Protein AF-I5CA67-F1 (afdb_monomer)

Nearest PDB structures (foldseek):
  5xbw-assembly1_D  TM=5.342E-01  e=8.753E-04  Pseudomonas aeruginosa PAO1
  7zhe-assembly1_A  TM=6.486E-01  e=2.375E-02  Ruminiclostridium cellulolyticum
  7r5j-assembly1_H0  TM=2.214E-01  e=1.261E+00  Homo sapiens
  5ijn-assembly1_F  TM=2.304E-01  e=1.192E+00  Homo sapiens
  6sgz-assembly1_D  TM=2.113E-01  e=4.317E+00  Mycolicibacterium smegmatis MC2 155

Foldseek 3Di:
DDPVVVVVVVVVVVVVVVVVVVVVLQPPKDKDKDWDWPPDKQKWWFDKDKAFPPDPVVVVRQVVQCCVQVVVVFFKKKKWPDDAPDRHGITIITIGTRDYDPPTDMDIDDIDTAIAMDMDDDPVNDDPPVVSVVVVVVVCVVVPHDPPPHDIDTPRDPPPPD

pLDDT: mean 74.6, std 16.35, range [24.75, 95.56]

Organism: NCBI:txid1189621

Solvent-accessible surface area (backbone atoms only — not comparable to full-atom values): 9642 Å² total; per-residue (Å²): 133,62,72,68,59,60,54,52,55,54,51,52,52,50,51,52,53,51,51,54,54,52,60,62,68,73,63,68,54,50,76,48,79,46,81,43,69,42,86,55,71,45,52,34,25,26,50,82,46,76,46,39,84,75,43,70,65,55,56,54,50,50,61,52,44,47,52,56,24,49,71,69,75,45,60,63,42,44,45,47,82,39,80,49,93,48,75,81,33,67,26,36,34,39,36,24,11,71,62,85,57,93,90,47,44,79,46,80,40,70,68,46,83,43,77,43,59,42,72,53,53,54,86,92,50,56,70,55,70,71,54,49,54,50,52,51,51,54,54,38,56,75,72,69,55,66,88,87,74,76,76,62,73,63,57,70,54,90,73,73,91,121

Radius of gyration: 21.44 Å; Cα contacts (8 Å, |Δi|>4): 219; chains: 1; bounding box: 66×38×54 Å

Structure (mmCIF, N/CA/C/O backbone):
data_AF-I5CA67-F1
#
_entry.id   AF-I5CA67-F1
#
loop_
_atom_site.group_PDB
_atom_site.id
_atom_site.type_symbol
_atom_site.label_atom_id
_atom_site.label_alt_id
_atom_site.label_comp_id
_atom_site.label_asym_id
_atom_site.label_entity_id
_atom_site.label_seq_id
_atom_site.pdbx_PDB_ins_code
_atom_site.Cartn_x
_atom_site.Cartn_y
_atom_site.Cartn_z
_atom_site.occupancy
_atom_site.B_iso_or_equiv
_atom_site.auth_seq_id
_atom_site.auth_comp_id
_atom_site.auth_asym_id
_atom_site.auth_atom_id
_atom_site.pdbx_PDB_model_num
ATOM 1 N N . MET A 1 1 ? 47.818 10.432 -36.897 1.00 56.78 1 MET A N 1
ATOM 2 C CA . MET A 1 1 ? 46.756 9.999 -35.958 1.00 56.78 1 MET A CA 1
ATOM 3 C C . MET A 1 1 ? 45.437 10.589 -36.436 1.00 56.78 1 MET A C 1
ATOM 5 O O . MET A 1 1 ? 45.360 11.800 -36.602 1.00 56.78 1 MET A O 1
ATOM 9 N N . ASN A 1 2 ? 44.460 9.752 -36.790 1.00 58.81 2 ASN A N 1
ATOM 10 C CA . ASN A 1 2 ? 43.245 10.212 -37.466 1.00 58.81 2 ASN A CA 1
ATOM 11 C C . ASN A 1 2 ? 42.343 10.928 -36.446 1.00 58.81 2 ASN A C 1
ATOM 13 O O . ASN A 1 2 ? 41.937 10.310 -35.463 1.00 58.81 2 ASN A O 1
ATOM 17 N N . LYS A 1 3 ? 42.064 12.227 -36.631 1.00 62.81 3 LYS A N 1
ATOM 18 C CA . LYS A 1 3 ? 41.339 13.061 -35.643 1.00 62.81 3 LYS A CA 1
ATOM 19 C C . LYS A 1 3 ? 39.961 12.481 -35.280 1.00 62.81 3 LYS A C 1
ATOM 21 O O . LYS A 1 3 ? 39.506 12.619 -34.150 1.00 62.81 3 LYS A O 1
ATOM 26 N N . ASN A 1 4 ? 39.368 11.730 -36.205 1.00 64.69 4 ASN A N 1
ATOM 27 C CA . ASN A 1 4 ? 38.086 11.047 -36.035 1.00 64.69 4 ASN A CA 1
ATOM 28 C C . ASN A 1 4 ? 38.172 9.836 -35.086 1.00 64.69 4 ASN A C 1
ATOM 30 O O . ASN A 1 4 ? 37.202 9.523 -34.404 1.00 64.69 4 ASN A O 1
ATOM 34 N N . ALA A 1 5 ? 39.336 9.180 -34.996 1.00 64.81 5 ALA A N 1
ATOM 35 C CA . ALA A 1 5 ? 39.540 8.048 -34.094 1.00 64.81 5 ALA A CA 1
ATOM 36 C C . ALA A 1 5 ? 39.611 8.501 -32.627 1.00 64.81 5 ALA A C 1
ATOM 38 O O . ALA A 1 5 ? 39.027 7.848 -31.774 1.00 64.81 5 ALA A O 1
ATOM 39 N N . ALA A 1 6 ? 40.249 9.645 -32.345 1.00 65.50 6 ALA A N 1
ATOM 40 C CA . ALA A 1 6 ? 40.350 10.204 -30.992 1.00 65.50 6 ALA A CA 1
ATOM 41 C C . ALA A 1 6 ? 39.003 10.728 -30.455 1.00 65.50 6 ALA A C 1
ATOM 43 O O . ALA A 1 6 ? 38.721 10.616 -29.262 1.00 65.50 6 ALA A O 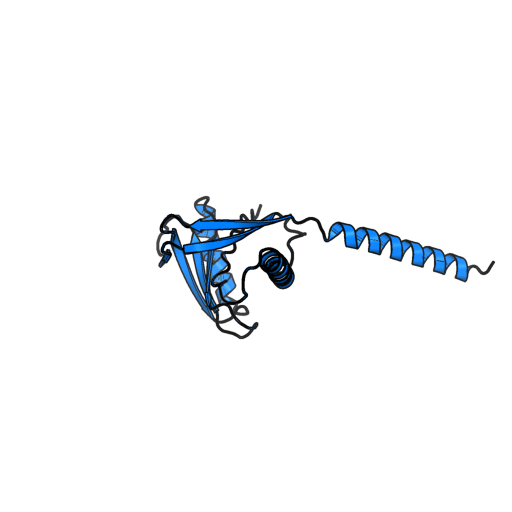1
ATOM 44 N N . LEU A 1 7 ? 38.150 11.261 -31.338 1.00 71.44 7 LEU A N 1
ATOM 45 C CA . LEU A 1 7 ? 36.796 11.695 -30.980 1.00 71.44 7 LEU A CA 1
ATOM 46 C C . LEU A 1 7 ? 35.890 10.505 -30.614 1.00 71.44 7 LEU A C 1
ATOM 48 O O . LEU A 1 7 ? 35.121 10.583 -29.657 1.00 71.44 7 LEU A O 1
ATOM 52 N N . GLY A 1 8 ? 36.020 9.386 -31.338 1.00 74.62 8 GLY A N 1
ATOM 53 C CA . GLY A 1 8 ? 35.257 8.163 -31.081 1.00 74.62 8 GLY A CA 1
ATOM 54 C C . GLY A 1 8 ? 35.592 7.508 -29.737 1.00 74.62 8 GLY A C 1
ATOM 55 O O . GLY A 1 8 ? 34.684 7.124 -29.000 1.00 74.62 8 GLY A O 1
ATOM 56 N N . THR A 1 9 ? 36.876 7.435 -29.367 1.00 80.31 9 THR A N 1
ATOM 57 C CA . THR A 1 9 ? 37.296 6.879 -28.067 1.00 80.31 9 THR A CA 1
ATOM 58 C C . THR A 1 9 ? 36.855 7.744 -26.891 1.00 80.31 9 THR A C 1
ATOM 60 O O . THR A 1 9 ? 36.434 7.204 -25.868 1.00 80.31 9 THR A O 1
ATOM 63 N N . GLY A 1 10 ? 36.897 9.074 -27.033 1.00 82.50 10 GLY A N 1
ATOM 64 C CA . GLY A 1 10 ? 36.410 9.996 -26.002 1.00 82.50 10 GLY A CA 1
ATOM 65 C C . GLY A 1 10 ? 34.912 9.835 -25.728 1.00 82.50 10 GLY A C 1
ATOM 66 O O . GLY A 1 10 ? 34.496 9.759 -24.573 1.00 82.50 10 GLY A O 1
ATOM 67 N N . PHE A 1 11 ? 34.102 9.697 -26.781 1.00 85.62 11 PHE A N 1
ATOM 68 C CA . PHE A 1 11 ? 32.660 9.478 -26.643 1.00 85.62 11 PHE A CA 1
ATOM 69 C C . PHE A 1 11 ? 32.329 8.126 -25.994 1.00 85.62 11 PHE A C 1
ATOM 71 O O . PHE A 1 11 ? 31.466 8.048 -25.118 1.00 85.62 11 PHE A O 1
ATOM 78 N N . LEU A 1 12 ? 33.058 7.066 -26.360 1.00 85.69 12 LEU A N 1
ATOM 79 C CA . LEU A 1 12 ? 32.862 5.735 -25.783 1.00 85.69 12 LEU A CA 1
ATOM 80 C C . LEU A 1 12 ? 33.167 5.707 -24.273 1.00 85.69 12 LEU A C 1
ATOM 82 O O . LEU A 1 12 ? 32.432 5.089 -23.504 1.00 85.69 12 LEU A O 1
ATOM 86 N N . LEU A 1 13 ? 34.210 6.420 -23.835 1.00 86.06 13 LEU A N 1
ATOM 87 C CA . LEU A 1 13 ? 34.552 6.557 -22.415 1.00 86.06 13 LEU A CA 1
ATOM 88 C C . LEU A 1 13 ? 33.466 7.295 -21.625 1.00 86.06 13 LEU A C 1
ATOM 90 O O . LEU A 1 13 ? 33.107 6.860 -20.531 1.00 86.06 13 LEU A O 1
ATOM 94 N N . ILE A 1 14 ? 32.891 8.362 -22.186 1.00 86.75 14 ILE A N 1
ATOM 95 C CA . ILE A 1 14 ? 31.790 9.101 -21.549 1.00 86.75 14 ILE A CA 1
ATOM 96 C C . ILE A 1 14 ? 30.549 8.212 -21.406 1.00 86.75 14 ILE A C 1
ATOM 98 O O . ILE A 1 14 ? 29.919 8.212 -20.347 1.00 86.75 14 ILE A O 1
ATOM 102 N N . LEU A 1 15 ? 30.219 7.408 -22.422 1.00 86.50 15 LEU A N 1
ATOM 103 C CA . LEU A 1 15 ? 29.102 6.463 -22.346 1.00 86.50 15 LEU A CA 1
ATOM 104 C C . LEU A 1 15 ? 29.324 5.380 -21.284 1.00 86.50 15 LEU A C 1
ATOM 106 O O . LEU A 1 15 ? 28.398 5.065 -20.538 1.00 86.50 15 LEU A O 1
ATOM 110 N N . LEU A 1 16 ? 30.541 4.839 -21.170 1.00 84.06 16 LEU A N 1
ATOM 111 C CA . LEU A 1 16 ? 30.865 3.829 -20.158 1.00 84.06 16 LEU A CA 1
ATOM 112 C C . LEU A 1 16 ? 30.794 4.395 -18.733 1.00 84.06 16 LEU A C 1
ATOM 114 O O . LEU A 1 16 ? 30.207 3.764 -17.851 1.00 84.06 16 LEU A O 1
ATOM 118 N N . VAL A 1 17 ? 31.321 5.603 -18.509 1.00 84.44 17 VAL A N 1
ATOM 119 C CA . VAL A 1 17 ? 31.232 6.290 -17.209 1.00 84.44 17 VAL A CA 1
ATOM 120 C C . VAL A 1 17 ? 29.779 6.643 -16.878 1.00 84.44 17 VAL A C 1
ATOM 122 O O . VAL A 1 17 ? 29.315 6.366 -15.771 1.00 84.44 17 VAL A O 1
ATOM 125 N N . GLY A 1 18 ? 29.030 7.181 -17.845 1.00 76.44 18 GLY A N 1
ATOM 126 C CA . GLY A 1 18 ? 27.608 7.488 -17.689 1.00 76.44 18 GLY A CA 1
ATOM 127 C C . GLY A 1 18 ? 26.774 6.249 -17.350 1.00 76.44 18 GLY A C 1
ATOM 128 O O . GLY A 1 18 ? 25.946 6.288 -16.440 1.00 76.44 18 GLY A O 1
ATOM 129 N N . PHE A 1 19 ? 27.042 5.118 -18.007 1.00 77.75 19 PHE A N 1
ATOM 130 C CA . PHE A 1 19 ? 26.366 3.849 -17.734 1.00 77.75 19 PHE A CA 1
ATOM 131 C C . PHE A 1 19 ? 26.689 3.297 -16.336 1.00 77.75 19 PHE A C 1
ATOM 133 O O . PHE A 1 19 ? 25.793 2.814 -15.637 1.00 77.75 19 PHE A O 1
ATOM 140 N N . GLY A 1 20 ? 27.946 3.407 -15.893 1.00 74.56 20 GLY A N 1
ATOM 141 C CA . GLY A 1 20 ? 28.361 3.009 -14.545 1.00 74.56 20 GLY A CA 1
ATOM 142 C C . GLY A 1 20 ? 27.684 3.835 -13.446 1.00 74.56 20 GLY A C 1
ATOM 143 O O . GLY A 1 20 ? 27.164 3.277 -12.476 1.00 74.56 20 GLY A O 1
ATOM 144 N N . LEU A 1 21 ? 27.618 5.158 -13.624 1.00 69.81 21 LEU A N 1
ATOM 145 C CA . LEU A 1 21 ? 26.920 6.059 -12.702 1.00 69.81 21 LEU A CA 1
ATOM 146 C C . LEU A 1 21 ? 25.410 5.787 -12.672 1.00 69.81 21 LEU A C 1
ATOM 148 O O . LEU A 1 21 ? 24.811 5.761 -11.596 1.00 69.81 21 LEU A O 1
ATOM 152 N N . TRP A 1 22 ? 24.799 5.502 -13.824 1.00 64.75 22 TRP A N 1
ATOM 153 C CA . TRP A 1 22 ? 23.373 5.182 -13.913 1.00 64.75 22 TRP A CA 1
ATOM 154 C C . TRP A 1 22 ? 23.003 3.893 -13.166 1.00 64.75 22 TRP A C 1
ATOM 156 O O . TRP A 1 22 ? 22.026 3.867 -12.414 1.00 64.75 22 TRP A O 1
ATOM 166 N N . LYS A 1 23 ? 23.820 2.838 -13.294 1.00 65.69 23 LYS A N 1
ATOM 167 C CA . LYS A 1 23 ? 23.646 1.584 -12.540 1.00 65.69 23 LYS A CA 1
ATOM 168 C C . LYS A 1 23 ? 23.659 1.826 -11.028 1.00 65.69 23 LYS A C 1
ATOM 170 O O . LYS A 1 23 ? 22.799 1.289 -10.329 1.00 65.69 23 LYS A O 1
ATOM 175 N N . ARG A 1 24 ? 24.592 2.657 -10.545 1.00 58.91 24 ARG A N 1
ATOM 176 C CA . ARG A 1 24 ? 24.766 2.965 -9.116 1.00 58.91 24 ARG A CA 1
ATOM 177 C C . ARG A 1 24 ? 23.586 3.747 -8.531 1.00 58.91 24 ARG A C 1
ATOM 179 O O . ARG A 1 24 ? 23.170 3.447 -7.421 1.00 58.91 24 ARG A O 1
ATOM 186 N N . TYR A 1 25 ? 22.996 4.674 -9.287 1.00 57.72 25 TYR A N 1
ATOM 187 C CA . TYR A 1 25 ? 21.816 5.428 -8.838 1.00 57.72 25 TYR A CA 1
ATOM 188 C C . TYR A 1 25 ? 20.526 4.596 -8.753 1.00 57.72 25 TYR A C 1
ATOM 190 O O . TYR A 1 25 ? 19.590 4.995 -8.067 1.00 57.72 25 TYR A O 1
ATOM 198 N N . SER A 1 26 ? 20.449 3.440 -9.421 1.00 54.62 26 SER A N 1
ATOM 199 C CA . SER A 1 26 ? 19.222 2.625 -9.443 1.00 54.62 26 SER A CA 1
ATOM 200 C C . SER A 1 26 ? 19.040 1.678 -8.244 1.00 54.62 26 SER A C 1
ATOM 202 O O . SER A 1 26 ? 18.012 1.007 -8.169 1.00 54.62 26 SER A O 1
ATOM 204 N N . ALA A 1 27 ? 20.020 1.599 -7.335 1.00 58.16 27 ALA A N 1
ATOM 205 C CA . ALA A 1 27 ? 20.119 0.540 -6.322 1.00 58.16 27 ALA A CA 1
ATOM 206 C C . ALA A 1 27 ? 19.860 0.990 -4.868 1.00 58.16 27 ALA A C 1
ATOM 208 O O . ALA A 1 27 ? 20.068 0.208 -3.947 1.00 58.16 27 ALA A O 1
ATOM 209 N N . ASN A 1 28 ? 19.413 2.226 -4.641 1.00 63.66 28 ASN A N 1
ATOM 210 C CA . ASN A 1 28 ? 19.306 2.820 -3.303 1.00 63.66 28 ASN A CA 1
ATOM 211 C C . ASN A 1 28 ? 17.912 2.631 -2.665 1.00 63.66 28 ASN A C 1
ATOM 213 O O . ASN A 1 28 ? 17.272 3.591 -2.243 1.00 63.66 28 ASN A O 1
ATOM 217 N N . TYR A 1 29 ? 17.412 1.400 -2.605 1.00 68.06 29 TYR A N 1
ATOM 218 C CA . TYR A 1 29 ? 16.238 1.083 -1.788 1.00 68.06 29 TYR A CA 1
ATOM 219 C C . TYR A 1 29 ? 16.517 -0.154 -0.943 1.00 68.06 29 TYR A C 1
ATOM 221 O O . TYR A 1 29 ? 17.102 -1.124 -1.427 1.00 68.06 29 TYR A O 1
ATOM 229 N N . ASP A 1 30 ? 16.091 -0.109 0.314 1.00 67.62 30 ASP A N 1
ATOM 230 C CA . ASP A 1 30 ? 16.179 -1.248 1.219 1.00 67.62 30 ASP A CA 1
ATOM 231 C C . ASP A 1 30 ? 14.836 -1.981 1.231 1.00 67.62 30 ASP A C 1
ATOM 233 O O . ASP A 1 30 ? 13.778 -1.362 1.387 1.00 67.62 30 ASP A O 1
ATOM 237 N N . LEU A 1 31 ? 14.879 -3.294 1.004 1.00 68.50 31 LEU A N 1
ATOM 238 C CA . LEU A 1 31 ? 13.703 -4.153 0.969 1.00 68.50 31 LEU A CA 1
ATOM 239 C C . LEU A 1 31 ? 13.891 -5.267 1.992 1.00 68.50 31 LEU A C 1
ATOM 241 O O . LEU A 1 31 ? 14.663 -6.203 1.780 1.00 68.50 31 LEU A O 1
ATOM 245 N N . SER A 1 32 ? 13.167 -5.162 3.101 1.00 68.12 32 SER A N 1
ATOM 246 C CA . SER A 1 32 ? 13.229 -6.118 4.203 1.00 68.12 32 SER A CA 1
ATOM 247 C C . SER A 1 32 ? 11.952 -6.956 4.259 1.00 68.12 32 SER A C 1
ATOM 249 O O . SER A 1 32 ? 10.849 -6.457 4.027 1.00 68.12 32 SER A O 1
ATOM 251 N N . LEU A 1 33 ? 12.108 -8.256 4.539 1.00 67.06 33 LEU A N 1
ATOM 252 C CA . LEU A 1 33 ? 10.988 -9.151 4.830 1.00 67.06 33 LEU A CA 1
ATOM 253 C C . LEU A 1 33 ? 10.983 -9.549 6.292 1.00 67.06 33 LEU A C 1
ATOM 255 O O . LEU A 1 33 ? 11.926 -10.191 6.776 1.00 67.06 33 LEU A O 1
ATOM 259 N N . THR A 1 34 ? 9.852 -9.302 6.930 1.00 66.62 34 THR A N 1
ATOM 260 C CA . THR A 1 34 ? 9.581 -9.730 8.293 1.00 66.62 34 THR A CA 1
ATOM 261 C C . THR A 1 34 ? 8.302 -10.552 8.275 1.00 66.62 34 THR A C 1
ATOM 263 O O . THR A 1 34 ? 7.287 -10.129 7.728 1.00 66.62 34 THR A O 1
ATOM 266 N N . GLN A 1 3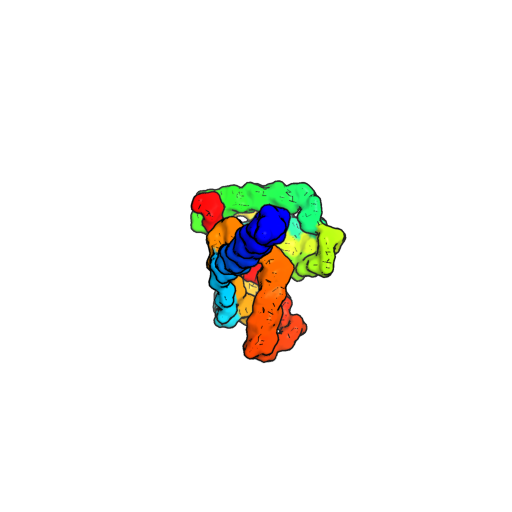5 ? 8.364 -11.760 8.829 1.00 68.69 35 GLN A N 1
ATOM 267 C CA . GLN A 1 35 ? 7.154 -12.518 9.123 1.00 68.69 35 GLN A CA 1
ATOM 268 C C . GLN A 1 35 ? 6.577 -11.941 10.409 1.00 68.69 35 GLN A C 1
ATOM 270 O O . GLN A 1 35 ? 7.308 -11.802 11.391 1.00 68.69 35 GLN A O 1
ATOM 275 N N . GLN A 1 36 ? 5.308 -11.554 10.378 1.00 67.31 36 GLN A N 1
ATOM 276 C CA . GLN A 1 36 ? 4.603 -11.091 11.563 1.00 67.31 36 GLN A CA 1
ATOM 277 C C . GLN A 1 36 ? 3.259 -11.794 11.641 1.00 67.31 36 GLN A C 1
ATOM 279 O O . GLN A 1 36 ? 2.524 -11.901 10.660 1.00 67.31 36 GLN A O 1
ATOM 284 N N . GLU A 1 37 ? 2.943 -12.261 12.835 1.00 66.25 37 GLU A N 1
ATOM 285 C CA . GLU A 1 37 ? 1.580 -12.618 13.180 1.00 66.25 37 GLU A CA 1
ATOM 286 C C . GLU A 1 37 ? 0.846 -11.313 13.483 1.00 66.25 37 GLU A C 1
ATOM 288 O O . GLU A 1 37 ? 1.265 -10.555 14.366 1.00 66.25 37 GLU A O 1
ATOM 293 N N . LEU A 1 38 ? -0.231 -11.021 12.749 1.00 67.38 38 LEU A N 1
ATOM 294 C CA . LEU A 1 38 ? -1.170 -9.995 13.189 1.00 67.38 38 LEU A CA 1
ATOM 295 C C . LEU A 1 38 ? -1.945 -10.595 14.363 1.00 67.38 38 LEU A C 1
ATOM 297 O O . LEU A 1 38 ? -2.976 -11.242 14.196 1.00 67.38 38 LEU A O 1
ATOM 301 N N . ALA A 1 39 ? -1.382 -10.421 15.558 1.00 54.81 39 ALA A N 1
ATOM 302 C CA . ALA A 1 39 ? -1.905 -10.978 16.801 1.00 54.81 39 ALA A CA 1
ATOM 303 C C . ALA A 1 39 ? -3.228 -10.326 17.250 1.00 54.81 39 ALA A C 1
ATOM 305 O O . ALA A 1 39 ? -3.912 -10.862 18.122 1.00 54.81 39 ALA A O 1
ATOM 306 N N . ALA A 1 40 ? -3.596 -9.181 16.670 1.00 65.38 40 ALA A N 1
ATOM 307 C CA . ALA A 1 40 ? -4.800 -8.432 17.004 1.00 65.38 40 ALA A CA 1
ATOM 308 C C . ALA A 1 40 ? -5.701 -8.258 15.780 1.00 65.38 40 ALA A C 1
ATOM 310 O O . ALA A 1 40 ? -5.210 -8.143 14.654 1.00 65.38 40 ALA A O 1
ATOM 311 N N . ASP A 1 41 ? -7.008 -8.195 16.032 1.00 77.38 41 ASP A N 1
ATOM 312 C CA . ASP A 1 41 ? -7.988 -7.811 15.024 1.00 77.38 41 ASP A CA 1
ATOM 313 C C . ASP A 1 41 ? -7.657 -6.412 14.506 1.00 77.38 41 ASP A C 1
ATOM 315 O O . ASP A 1 41 ? -7.503 -5.454 15.271 1.00 77.38 41 ASP A O 1
ATOM 319 N N . TRP A 1 42 ? -7.533 -6.297 13.190 1.00 82.50 42 TRP A N 1
ATOM 320 C CA . TRP A 1 42 ? -7.168 -5.058 12.530 1.00 82.50 42 TRP A CA 1
ATOM 321 C C . TRP A 1 42 ? -8.413 -4.445 11.904 1.00 82.50 42 TRP A C 1
ATOM 323 O O . TRP A 1 42 ? -9.037 -5.031 11.022 1.00 82.50 42 TRP A O 1
ATOM 333 N N . THR A 1 43 ? -8.819 -3.277 12.396 1.00 89.88 43 THR A N 1
ATOM 334 C CA . THR A 1 43 ? -10.005 -2.576 11.894 1.00 89.88 43 THR A C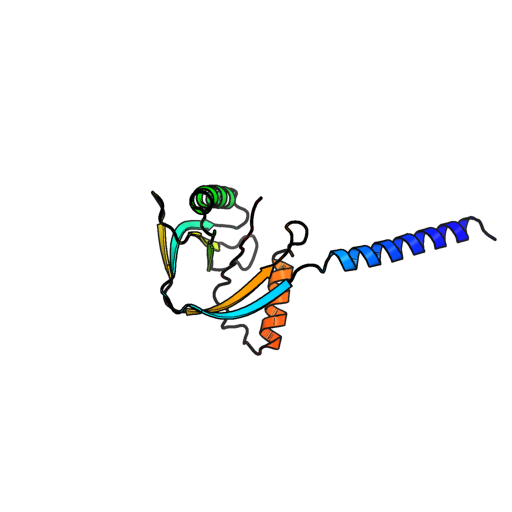A 1
ATOM 335 C C . THR A 1 43 ? -9.575 -1.368 11.086 1.00 89.88 43 THR A C 1
ATOM 337 O O . THR A 1 43 ? -8.860 -0.506 11.592 1.00 89.88 43 THR A O 1
ATOM 340 N N . LEU A 1 44 ? -10.038 -1.301 9.842 1.00 91.50 44 LEU A N 1
ATOM 341 C CA . LEU A 1 44 ? -9.796 -0.189 8.940 1.00 91.50 44 LEU A CA 1
ATOM 342 C C . LEU A 1 44 ? -11.097 0.565 8.655 1.00 91.50 44 LEU A C 1
ATOM 344 O O . LEU A 1 44 ? -12.151 -0.036 8.455 1.00 91.50 44 LEU A O 1
ATOM 348 N N . TYR A 1 45 ? -10.999 1.887 8.591 1.00 94.50 45 TYR A N 1
ATOM 349 C CA . TYR A 1 45 ? -12.073 2.816 8.263 1.00 94.50 45 TYR A CA 1
ATOM 350 C C . TYR A 1 45 ? -11.743 3.484 6.930 1.00 94.50 45 TYR A C 1
ATOM 352 O O . TYR A 1 45 ? -10.673 4.078 6.781 1.00 94.50 45 TYR A O 1
ATOM 360 N N . GLY A 1 46 ? -12.619 3.339 5.939 1.00 95.38 46 GLY A N 1
ATOM 361 C CA . GLY A 1 46 ? -12.242 3.551 4.545 1.00 95.38 46 GLY A CA 1
ATOM 362 C C . GLY A 1 46 ? -13.396 3.617 3.552 1.00 95.38 46 GLY A C 1
ATOM 363 O O . GLY A 1 46 ? -14.532 3.922 3.906 1.00 95.38 46 GLY A O 1
ATOM 364 N N . GLU A 1 47 ? -13.080 3.352 2.287 1.00 95.44 47 GLU A N 1
ATOM 365 C CA . GLU A 1 47 ? -14.030 3.255 1.174 1.00 95.44 47 GLU A CA 1
ATOM 366 C C . GLU A 1 47 ? -13.614 2.087 0.258 1.00 95.44 47 GLU A C 1
ATOM 368 O O . GLU A 1 47 ? -12.426 1.924 -0.060 1.00 95.44 47 GLU A O 1
ATOM 373 N N . TRP A 1 48 ? -14.578 1.271 -0.183 1.00 93.94 48 TRP A N 1
ATOM 374 C CA . TRP A 1 48 ? -14.354 0.265 -1.222 1.00 93.94 48 TRP A CA 1
ATOM 375 C C . TRP A 1 48 ? -14.291 0.890 -2.619 1.00 93.94 48 TRP A C 1
ATOM 377 O O . TRP A 1 48 ? -15.162 1.646 -3.054 1.00 93.94 48 TRP A O 1
ATOM 387 N N . PHE A 1 49 ? -13.292 0.473 -3.392 1.00 92.00 49 PHE A N 1
ATOM 388 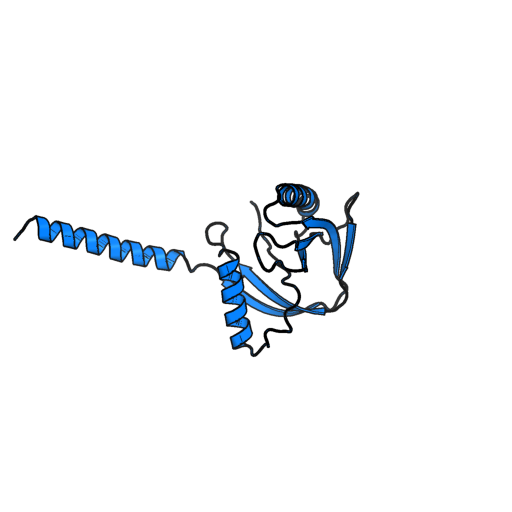C CA . PHE A 1 49 ? -13.248 0.660 -4.833 1.00 92.00 49 PHE A CA 1
ATOM 389 C C . PHE A 1 49 ? -13.327 -0.699 -5.536 1.00 92.00 49 PHE A C 1
ATOM 391 O O . PHE A 1 49 ? -12.492 -1.579 -5.324 1.00 92.00 49 PHE A O 1
ATOM 398 N N . ILE A 1 50 ? -14.337 -0.845 -6.396 1.00 91.06 50 ILE A N 1
ATOM 399 C CA . ILE A 1 50 ? -14.524 -1.998 -7.277 1.00 91.06 50 ILE A CA 1
ATOM 400 C C . ILE A 1 50 ? -14.548 -1.472 -8.707 1.00 91.06 50 ILE A C 1
ATOM 402 O O . ILE A 1 50 ? -15.405 -0.656 -9.053 1.00 91.06 50 ILE A O 1
ATOM 406 N N . GLY A 1 51 ? -13.598 -1.918 -9.520 1.00 88.31 51 GLY A N 1
ATOM 407 C CA . GLY A 1 51 ? -13.443 -1.457 -10.896 1.00 88.31 51 GLY A CA 1
ATOM 408 C C . GLY A 1 51 ? -12.071 -1.808 -11.445 1.00 88.31 51 GLY A C 1
ATOM 409 O O . GLY A 1 51 ? -11.399 -2.702 -10.940 1.00 88.31 51 GLY A O 1
ATOM 410 N N . THR A 1 52 ? -11.635 -1.103 -12.478 1.00 85.81 52 THR A N 1
ATOM 411 C CA . THR A 1 52 ? -10.328 -1.330 -13.105 1.00 85.81 52 THR A CA 1
ATOM 412 C C . THR A 1 52 ? -9.275 -0.325 -12.618 1.00 85.81 52 THR A C 1
ATOM 414 O O . THR A 1 52 ? -9.603 0.830 -12.328 1.00 85.81 52 THR A O 1
ATOM 417 N N . PRO A 1 53 ? -7.976 -0.693 -12.591 1.00 79.56 53 PRO A N 1
ATOM 418 C CA . PRO A 1 53 ? -6.911 0.231 -12.192 1.00 79.56 53 PRO A CA 1
ATOM 419 C C . PRO A 1 53 ? -6.782 1.473 -13.094 1.00 79.56 53 PRO A C 1
ATOM 421 O O . PRO A 1 53 ? -6.142 2.452 -12.715 1.00 79.56 53 PRO A O 1
ATOM 424 N N . ALA A 1 54 ? -7.332 1.431 -14.312 1.00 80.75 54 ALA A N 1
ATOM 425 C CA . ALA A 1 54 ? -7.272 2.532 -15.273 1.00 80.75 54 ALA A CA 1
ATOM 426 C C . ALA A 1 54 ? -8.371 3.591 -15.061 1.00 80.75 54 ALA A C 1
ATOM 428 O O . ALA A 1 54 ? -8.333 4.657 -15.683 1.00 80.75 54 ALA A O 1
ATOM 429 N N . GLU A 1 55 ? -9.354 3.325 -14.201 1.00 85.88 55 GLU A N 1
ATOM 430 C CA . GLU A 1 55 ? -10.467 4.240 -13.984 1.00 85.88 55 GLU A CA 1
ATOM 431 C C . GLU A 1 55 ? -10.063 5.480 -13.188 1.00 85.88 55 GLU A C 1
ATOM 433 O O . GLU A 1 55 ? -9.479 5.418 -12.106 1.00 85.88 55 GLU A O 1
ATOM 438 N N . LYS A 1 56 ? -10.495 6.647 -13.679 1.00 88.62 56 LYS A N 1
ATOM 439 C CA . LYS A 1 56 ? -10.308 7.928 -12.978 1.00 88.62 56 LYS A CA 1
ATOM 440 C C . LYS A 1 56 ? -10.949 7.935 -11.587 1.00 88.62 56 LYS A C 1
ATOM 442 O O . LYS A 1 56 ? -10.453 8.629 -10.701 1.00 88.62 56 LYS A O 1
ATOM 447 N N . ARG A 1 57 ? -12.024 7.160 -11.389 1.00 91.31 57 ARG A N 1
ATOM 448 C CA . ARG A 1 57 ? -12.721 7.033 -10.103 1.00 91.31 57 ARG A CA 1
ATOM 449 C C . ARG A 1 57 ? -11.797 6.496 -9.009 1.00 91.31 57 ARG A C 1
ATOM 451 O O . ARG A 1 57 ? -11.874 6.990 -7.892 1.00 91.31 57 ARG A O 1
ATOM 458 N N . MET A 1 58 ? -10.884 5.576 -9.330 1.00 87.50 58 MET A N 1
ATOM 459 C CA . MET A 1 58 ? -9.929 5.044 -8.352 1.00 87.50 58 MET A CA 1
ATOM 460 C C . MET A 1 58 ? -9.074 6.164 -7.762 1.00 87.50 58 MET A C 1
ATOM 462 O O . MET A 1 58 ? -8.967 6.300 -6.548 1.00 87.50 58 MET A O 1
ATOM 466 N N . LYS A 1 59 ? -8.534 7.031 -8.627 1.00 88.25 59 LYS A N 1
ATOM 467 C CA . LYS A 1 59 ? -7.743 8.189 -8.199 1.00 88.25 59 LYS A CA 1
ATOM 468 C C . LYS A 1 59 ? -8.552 9.119 -7.287 1.00 88.25 59 LYS A C 1
ATOM 470 O O . LYS A 1 59 ? -8.042 9.559 -6.266 1.00 88.25 59 LYS A O 1
ATOM 475 N N . GLN A 1 60 ? -9.811 9.381 -7.634 1.00 91.75 60 GLN A N 1
ATOM 476 C CA . GLN A 1 60 ? -10.692 10.242 -6.838 1.00 91.75 60 GLN A CA 1
ATOM 477 C C . GLN A 1 60 ? -11.005 9.651 -5.458 1.00 91.75 60 GLN A C 1
ATOM 479 O O . GLN A 1 60 ? -11.053 10.399 -4.486 1.00 91.75 60 GLN A O 1
ATOM 484 N N . VAL A 1 61 ? -11.216 8.333 -5.369 1.00 91.69 61 VAL A N 1
ATOM 485 C CA . VAL A 1 61 ? -11.410 7.624 -4.094 1.00 91.69 61 VAL A CA 1
ATOM 486 C C . VAL A 1 61 ? -10.147 7.729 -3.241 1.00 91.69 61 VAL A C 1
ATOM 488 O O . VAL A 1 61 ? -10.222 8.196 -2.108 1.00 91.69 61 VAL A O 1
ATOM 491 N N . PHE A 1 62 ? -8.976 7.421 -3.810 1.00 91.88 62 PHE A N 1
ATOM 492 C CA . PHE A 1 62 ? -7.693 7.553 -3.114 1.00 91.88 62 PHE A CA 1
ATOM 493 C C . PHE A 1 62 ? -7.473 8.968 -2.569 1.00 91.88 62 PHE A C 1
ATOM 495 O O . PHE A 1 62 ? -7.252 9.121 -1.376 1.00 91.88 62 PHE A O 1
ATOM 502 N N . GLU A 1 63 ? -7.609 10.008 -3.396 1.00 91.75 63 GLU A N 1
ATOM 503 C CA . GLU A 1 63 ? -7.413 11.405 -2.970 1.00 91.75 63 GLU A CA 1
ATOM 504 C C . GLU A 1 63 ? -8.430 11.863 -1.907 1.00 91.75 63 GLU A C 1
ATOM 506 O O . GLU A 1 63 ? -8.174 12.797 -1.138 1.00 91.75 63 GLU A O 1
ATOM 511 N N . ARG A 1 64 ? -9.627 11.266 -1.876 1.00 92.44 64 ARG A N 1
ATOM 512 C CA . ARG A 1 64 ? -10.650 11.567 -0.868 1.00 92.44 64 ARG A CA 1
ATOM 513 C C . ARG A 1 64 ? -10.295 10.926 0.469 1.00 92.44 64 ARG A C 1
ATOM 515 O O . ARG A 1 64 ? -10.271 11.636 1.471 1.00 92.44 64 ARG A O 1
ATOM 522 N N . VAL A 1 65 ? -9.999 9.626 0.465 1.00 92.69 65 VAL A N 1
ATOM 523 C CA . VAL A 1 65 ? -9.647 8.869 1.672 1.00 92.69 65 VAL A CA 1
ATOM 524 C C . VAL A 1 65 ? -8.315 9.350 2.239 1.00 92.69 65 VAL A C 1
ATOM 526 O O . VAL A 1 65 ? -8.220 9.611 3.433 1.00 92.69 65 VAL A O 1
ATOM 529 N N . GLU A 1 66 ? -7.312 9.573 1.390 1.00 91.88 66 GLU A N 1
ATOM 530 C CA . GLU A 1 66 ? -5.993 10.067 1.792 1.00 91.88 66 GLU A CA 1
ATOM 531 C C . GLU A 1 66 ? -6.092 11.378 2.576 1.00 91.88 66 GLU A C 1
ATOM 533 O O . GLU A 1 66 ? -5.465 11.518 3.622 1.00 91.88 66 GLU A O 1
ATOM 538 N N . ARG A 1 67 ? -6.935 12.321 2.137 1.00 92.31 67 ARG A N 1
ATOM 539 C CA . ARG A 1 67 ? -7.144 13.578 2.871 1.00 92.31 67 ARG A CA 1
ATOM 540 C C . ARG A 1 67 ? -7.744 13.370 4.260 1.00 92.31 67 ARG A C 1
ATOM 542 O O . ARG A 1 67 ? -7.361 14.091 5.176 1.00 92.31 67 ARG A O 1
ATOM 549 N N . GLN A 1 68 ? -8.662 12.416 4.420 1.00 92.44 68 GLN A N 1
ATOM 550 C CA . GLN A 1 68 ? -9.263 12.108 5.723 1.00 92.44 68 GLN A CA 1
ATOM 551 C C . GLN A 1 68 ? -8.247 11.423 6.642 1.00 92.44 68 GLN A C 1
ATOM 553 O O . GLN A 1 68 ? -7.995 11.895 7.747 1.00 92.44 68 GLN A O 1
ATOM 558 N N . VAL A 1 69 ? -7.602 10.364 6.148 1.00 90.62 69 VAL A N 1
ATOM 559 C CA . VAL A 1 69 ? -6.657 9.537 6.910 1.00 90.62 69 VAL A CA 1
ATOM 560 C C . VAL A 1 69 ? -5.411 10.337 7.301 1.00 90.62 69 VAL A C 1
ATOM 562 O O . VAL A 1 69 ? -5.069 10.440 8.481 1.00 90.62 69 VAL A O 1
ATOM 565 N N . LEU A 1 70 ? -4.756 10.992 6.336 1.00 89.25 70 LEU A N 1
ATOM 566 C CA . LEU A 1 70 ? -3.565 11.797 6.622 1.00 89.25 70 LEU A CA 1
ATOM 567 C C . LEU A 1 70 ? -3.899 13.046 7.446 1.00 89.25 70 LEU A C 1
ATOM 569 O O . LEU A 1 70 ? -3.078 13.472 8.258 1.00 89.25 70 LEU A O 1
ATOM 573 N N . GLY A 1 71 ? -5.102 13.610 7.288 1.00 88.56 71 GLY A N 1
ATOM 574 C CA . GLY A 1 71 ? -5.584 14.734 8.097 1.00 88.56 71 GLY A CA 1
ATOM 575 C C . GLY A 1 71 ? -5.680 14.408 9.592 1.00 88.56 71 GLY A C 1
ATOM 576 O O . GLY A 1 71 ? -5.530 15.295 10.428 1.00 88.56 71 GLY A O 1
ATOM 577 N N . GLN A 1 72 ? -5.855 13.132 9.937 1.00 88.44 72 GLN A N 1
ATOM 578 C CA . GLN A 1 72 ? -5.864 12.636 11.315 1.00 88.44 72 GLN A CA 1
ATOM 579 C C . GLN A 1 72 ? -4.480 12.175 11.810 1.00 88.44 72 GLN A C 1
ATOM 581 O O . GLN A 1 72 ? -4.361 11.629 12.915 1.00 88.44 72 GLN A O 1
ATOM 586 N N . GLY A 1 73 ? -3.426 12.368 11.009 1.00 86.56 73 GLY A N 1
ATOM 587 C CA . GLY A 1 73 ? -2.079 11.878 11.301 1.00 86.56 73 GLY A CA 1
ATOM 588 C C . GLY A 1 73 ? -2.002 10.352 11.339 1.00 86.56 73 GLY A C 1
ATOM 589 O O . GLY A 1 73 ? -1.272 9.800 12.161 1.00 86.5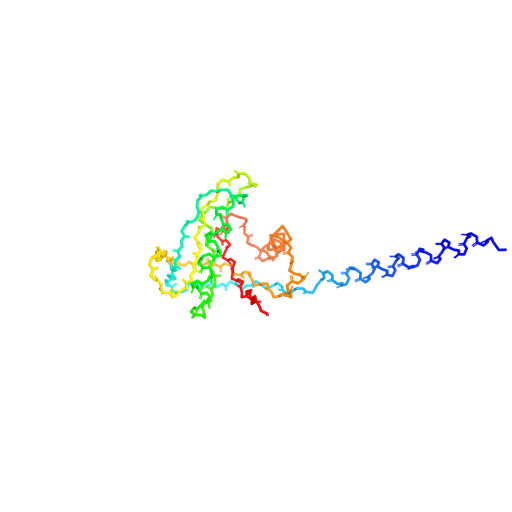6 73 GLY A O 1
ATOM 590 N N . ASP A 1 74 ? -2.819 9.680 10.531 1.00 87.69 74 ASP A N 1
ATOM 591 C CA . ASP A 1 74 ? -2.885 8.224 10.436 1.00 87.69 74 ASP A CA 1
ATOM 592 C C . ASP A 1 74 ? -2.146 7.693 9.193 1.00 87.69 74 ASP A C 1
ATOM 594 O O . ASP A 1 74 ? -1.680 8.466 8.349 1.00 87.69 74 ASP A O 1
ATOM 598 N N . ILE A 1 75 ? -1.992 6.373 9.093 1.00 86.44 75 ILE A N 1
ATOM 599 C CA . ILE A 1 75 ? -1.349 5.698 7.964 1.00 86.44 75 ILE A CA 1
ATOM 600 C C . ILE A 1 75 ? -2.416 5.271 6.954 1.00 86.44 75 ILE A C 1
ATOM 602 O O . ILE A 1 75 ? -3.423 4.663 7.300 1.00 86.44 75 ILE A O 1
ATOM 606 N N . LEU A 1 76 ? -2.180 5.576 5.675 1.00 88.81 76 LEU A N 1
ATOM 607 C CA . LEU A 1 76 ? -3.033 5.096 4.594 1.00 88.81 76 LEU A CA 1
ATOM 608 C C . LEU A 1 76 ? -2.730 3.624 4.301 1.00 88.81 76 LEU A C 1
ATOM 610 O O . LEU A 1 76 ? -1.642 3.275 3.837 1.00 88.81 76 LEU A O 1
ATOM 614 N N . HIS A 1 77 ? -3.720 2.776 4.533 1.00 88.88 77 HIS A N 1
ATOM 615 C CA . HIS A 1 77 ? -3.710 1.358 4.228 1.00 88.88 77 HIS A CA 1
ATOM 616 C C . HIS A 1 77 ? -4.500 1.074 2.954 1.00 88.88 77 HIS A C 1
ATOM 618 O O . HIS A 1 77 ? -5.472 1.746 2.603 1.00 88.88 77 HIS A O 1
ATOM 624 N N . THR A 1 78 ? -4.057 0.054 2.229 1.00 89.00 78 THR A N 1
ATOM 625 C CA . THR A 1 78 ? -4.723 -0.432 1.024 1.00 89.00 78 THR A CA 1
ATOM 626 C C . THR A 1 78 ? -4.785 -1.948 1.097 1.00 89.00 78 THR A C 1
ATOM 628 O O . THR A 1 78 ? -3.749 -2.613 1.140 1.00 89.00 78 THR A O 1
ATOM 631 N N . TRP A 1 79 ? -6.000 -2.481 1.123 1.00 86.75 79 TRP A N 1
ATOM 632 C CA . TRP A 1 79 ? -6.294 -3.901 1.232 1.00 86.75 79 TRP A CA 1
ATOM 633 C C . TRP A 1 79 ? -6.876 -4.417 -0.083 1.00 86.75 79 TRP A C 1
ATOM 635 O O . TRP A 1 79 ? -7.982 -4.047 -0.471 1.00 86.75 79 TRP A O 1
ATOM 645 N N . TYR A 1 80 ? -6.138 -5.279 -0.779 1.00 84.31 80 TYR A N 1
ATOM 646 C CA . TYR A 1 80 ? -6.602 -5.914 -2.013 1.00 84.31 80 TYR A CA 1
ATOM 647 C C . TYR A 1 80 ? -7.320 -7.223 -1.677 1.00 84.31 80 TYR A C 1
ATOM 649 O O . TYR A 1 80 ? -6.670 -8.220 -1.368 1.00 84.31 80 TYR A O 1
ATOM 657 N N . ALA A 1 81 ? -8.653 -7.234 -1.762 1.00 80.44 81 ALA A N 1
ATOM 658 C CA . ALA A 1 81 ? -9.440 -8.459 -1.599 1.00 80.44 81 ALA A CA 1
ATOM 659 C C . ALA A 1 81 ? -9.303 -9.385 -2.815 1.00 80.44 81 ALA A C 1
ATOM 661 O O . ALA A 1 81 ? -9.285 -10.606 -2.679 1.00 80.44 81 ALA A O 1
ATOM 662 N N . GLN A 1 82 ? -9.162 -8.793 -4.003 1.00 73.88 82 GLN A N 1
ATOM 663 C CA . GLN A 1 82 ? -8.873 -9.501 -5.242 1.00 73.88 82 GLN A CA 1
ATOM 664 C C . GLN A 1 82 ? -7.785 -8.751 -6.009 1.00 73.88 82 GLN A C 1
ATOM 666 O O . GLN A 1 82 ? -7.965 -7.588 -6.379 1.00 73.88 82 GLN A O 1
ATOM 671 N N . GLU A 1 83 ? -6.643 -9.408 -6.228 1.00 64.81 83 GLU A N 1
ATOM 672 C CA . GLU A 1 83 ? -5.564 -8.849 -7.040 1.00 64.81 83 GLU A CA 1
ATOM 673 C C . GLU A 1 83 ? -5.897 -9.022 -8.534 1.00 64.81 83 GLU A C 1
ATOM 675 O O . GLU A 1 83 ? -6.264 -10.125 -8.950 1.00 64.81 83 GLU A O 1
ATOM 680 N N . PRO A 1 84 ? -5.776 -7.965 -9.356 1.00 66.88 84 PRO A N 1
ATOM 681 C CA . PRO A 1 84 ? -6.004 -8.074 -10.790 1.00 66.88 84 PRO A CA 1
ATOM 682 C C . PRO A 1 84 ? -4.858 -8.849 -11.461 1.00 66.88 84 PRO A C 1
ATOM 684 O O . PRO A 1 84 ? -3.680 -8.594 -11.195 1.00 66.88 84 PRO A O 1
ATOM 687 N N . GLY A 1 85 ? -5.191 -9.760 -12.378 1.00 65.94 85 GLY A N 1
ATOM 688 C CA . GLY A 1 85 ? -4.217 -10.459 -13.226 1.00 65.94 85 GLY A CA 1
ATOM 689 C C . GLY A 1 85 ? -3.652 -9.581 -14.353 1.00 65.94 85 GLY A C 1
ATOM 690 O O . GLY A 1 85 ? -2.594 -9.885 -14.907 1.00 65.94 85 GLY A O 1
ATOM 691 N N . GLY A 1 86 ? -4.316 -8.463 -14.664 1.00 66.75 86 GLY A N 1
ATOM 692 C CA . GLY A 1 86 ? -3.945 -7.519 -15.712 1.00 66.75 86 GLY A CA 1
ATOM 693 C C . GLY A 1 86 ? -4.612 -6.145 -15.575 1.00 66.75 86 GLY A C 1
ATOM 694 O O . GLY A 1 86 ? -5.456 -5.907 -14.721 1.00 66.75 86 GLY A O 1
ATOM 695 N N . LYS A 1 87 ? -4.234 -5.198 -16.447 1.00 65.12 87 LYS A N 1
ATOM 696 C CA . LYS A 1 87 ? -4.706 -3.793 -16.404 1.00 65.12 87 LYS A CA 1
ATOM 697 C C . LYS A 1 87 ? -6.216 -3.610 -16.599 1.00 65.12 87 LYS A C 1
ATOM 699 O O . LYS A 1 87 ? -6.728 -2.547 -16.264 1.00 65.12 87 LYS A O 1
ATOM 704 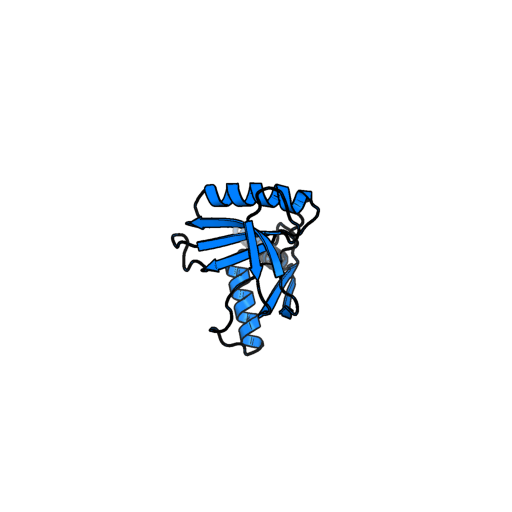N N . LEU A 1 88 ? -6.879 -4.588 -17.208 1.00 70.88 88 LEU A N 1
ATOM 705 C CA . LEU A 1 88 ? -8.310 -4.559 -17.515 1.00 70.88 88 LEU A CA 1
ATOM 706 C C . LEU A 1 88 ? -9.130 -5.397 -16.536 1.00 70.88 88 LEU A C 1
ATOM 708 O O . LEU A 1 88 ? -10.356 -5.388 -16.612 1.00 70.88 88 LEU A O 1
ATOM 712 N N . ASP A 1 89 ? -8.465 -6.108 -15.629 1.00 76.31 89 ASP A N 1
ATOM 713 C CA . ASP A 1 89 ? -9.162 -6.948 -14.675 1.00 76.31 89 ASP A CA 1
ATOM 714 C C . ASP A 1 89 ? -9.786 -6.076 -13.593 1.00 76.31 89 ASP A C 1
ATOM 716 O O . ASP A 1 89 ? -9.234 -5.051 -13.175 1.00 76.31 89 ASP A O 1
ATOM 720 N N . THR A 1 90 ? -10.963 -6.500 -13.145 1.00 80.38 90 THR A N 1
ATOM 721 C CA . THR A 1 90 ? -11.619 -5.879 -12.002 1.00 80.38 90 THR A CA 1
ATOM 722 C C . THR A 1 90 ? -10.835 -6.219 -10.743 1.00 80.38 90 THR A C 1
ATOM 724 O O . THR A 1 90 ? -10.517 -7.380 -10.490 1.00 80.38 90 THR A O 1
ATOM 727 N N . LEU A 1 91 ? -10.527 -5.197 -9.957 1.00 85.69 91 LEU A N 1
ATOM 728 C CA . LEU A 1 91 ? -9.976 -5.326 -8.619 1.00 85.69 91 LEU A CA 1
ATOM 729 C C . LEU A 1 91 ? -11.002 -4.835 -7.605 1.00 85.69 91 LEU A C 1
ATOM 731 O O . LEU A 1 91 ? -11.752 -3.894 -7.867 1.00 85.69 91 LEU A O 1
ATOM 735 N N . ALA A 1 92 ? -10.997 -5.472 -6.441 1.00 86.75 92 ALA A N 1
ATOM 736 C CA . ALA A 1 92 ? -11.719 -5.022 -5.264 1.00 86.75 92 ALA A CA 1
ATOM 737 C C . ALA A 1 92 ? -10.682 -4.616 -4.219 1.00 86.75 92 ALA A C 1
ATOM 739 O O . ALA A 1 92 ? -9.935 -5.460 -3.710 1.00 86.75 92 ALA A O 1
ATOM 740 N N . VAL A 1 93 ? -10.609 -3.317 -3.941 1.00 89.75 93 VAL A N 1
ATOM 741 C CA . VAL A 1 93 ? -9.6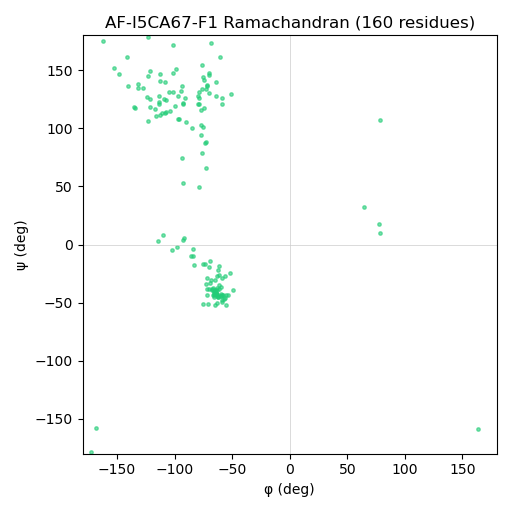46 -2.742 -3.006 1.00 89.75 93 VAL A CA 1
ATOM 742 C C . VAL A 1 93 ? -10.360 -1.888 -1.977 1.00 89.7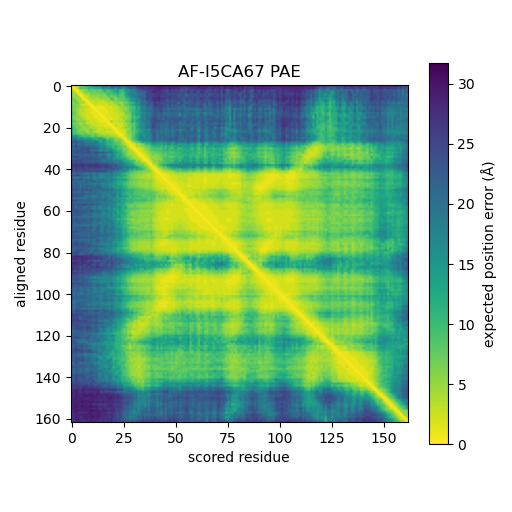5 93 VAL A C 1
ATOM 744 O O . VAL A 1 93 ? -11.225 -1.084 -2.314 1.00 89.75 93 VAL A O 1
ATOM 747 N N . PHE A 1 94 ? -9.984 -2.059 -0.722 1.00 92.00 94 PHE A N 1
ATOM 748 C CA . PHE A 1 94 ? -10.398 -1.195 0.367 1.00 92.00 94 PHE A CA 1
ATOM 749 C C . PHE A 1 94 ? -9.255 -0.240 0.695 1.00 92.00 94 PHE A C 1
ATOM 751 O O . PHE A 1 94 ? -8.104 -0.662 0.826 1.00 92.00 94 PHE A O 1
ATOM 758 N N . ILE A 1 95 ? -9.552 1.050 0.792 1.00 92.81 95 ILE A N 1
ATOM 759 C CA . ILE A 1 95 ? -8.563 2.096 1.070 1.00 92.81 95 ILE A CA 1
ATOM 760 C C . ILE A 1 95 ? -9.015 2.790 2.346 1.00 92.81 95 ILE A C 1
ATOM 762 O O . ILE A 1 95 ? -10.156 3.240 2.401 1.00 92.81 95 ILE A O 1
ATOM 766 N N . GLY A 1 96 ? -8.157 2.878 3.361 1.00 93.50 96 GLY A N 1
ATOM 767 C CA . GLY A 1 96 ? -8.568 3.390 4.670 1.00 93.50 96 GLY A CA 1
ATOM 768 C C . GLY A 1 96 ? -7.428 3.594 5.660 1.00 93.50 96 GLY A C 1
ATOM 769 O O . GLY A 1 96 ? -6.269 3.378 5.323 1.00 93.50 96 GLY A O 1
ATOM 770 N N . GLY A 1 97 ? -7.769 4.027 6.870 1.00 91.44 97 GLY A N 1
ATOM 771 C CA . GLY A 1 97 ? -6.871 4.173 8.022 1.00 91.44 97 GLY A CA 1
ATOM 772 C C . GLY A 1 97 ? -7.372 3.373 9.225 1.00 91.44 97 GLY A C 1
ATOM 773 O O . GLY A 1 97 ? -8.432 2.761 9.159 1.00 91.44 97 GLY A O 1
ATOM 774 N N . GLU A 1 98 ? -6.640 3.383 10.331 1.00 91.00 98 GLU A N 1
ATOM 775 C CA . GLU A 1 98 ? -7.039 2.740 11.592 1.00 91.00 98 GLU A CA 1
ATOM 776 C C . GLU A 1 98 ? -7.977 3.621 12.433 1.00 91.00 98 GLU A C 1
ATOM 778 O O . GLU A 1 98 ? -8.672 3.135 13.328 1.00 91.00 98 GLU A O 1
ATOM 783 N N . LYS A 1 99 ? -8.029 4.927 12.153 1.00 91.44 99 LYS A N 1
ATOM 784 C CA . LYS A 1 99 ? -8.878 5.878 12.877 1.00 91.44 99 LYS A CA 1
ATOM 785 C C . LYS A 1 99 ? -10.233 6.089 12.188 1.00 91.44 99 LYS A C 1
ATOM 787 O O . LYS A 1 99 ? -10.289 6.285 10.973 1.00 91.44 99 LYS A O 1
ATOM 792 N N . PRO A 1 100 ? -11.341 6.121 12.952 1.00 93.38 100 PRO A N 1
ATOM 793 C CA . PRO A 1 100 ? -12.662 6.367 12.394 1.00 93.38 100 PRO A CA 1
ATOM 794 C C . PRO A 1 100 ? -12.828 7.816 11.916 1.00 93.38 100 PRO A C 1
ATOM 796 O O . PRO A 1 100 ? -12.352 8.772 12.536 1.00 93.38 100 PRO A O 1
ATOM 799 N N . TYR A 1 101 ? -13.589 7.990 10.837 1.00 91.81 101 TYR A N 1
ATOM 800 C CA . TYR A 1 101 ? -14.037 9.293 10.349 1.00 91.81 101 TYR A CA 1
ATOM 801 C C . TYR A 1 101 ? -15.475 9.221 9.826 1.00 91.81 101 TYR A C 1
ATOM 803 O O . TYR A 1 101 ? -16.020 8.148 9.563 1.00 91.81 101 TYR A O 1
ATOM 811 N N . ALA A 1 102 ? -16.122 10.381 9.713 1.00 90.81 102 ALA A N 1
ATOM 812 C CA . ALA A 1 102 ? -17.524 10.456 9.319 1.00 90.81 102 ALA A CA 1
ATOM 813 C C . ALA A 1 102 ? -17.737 9.927 7.890 1.00 90.81 102 ALA A C 1
ATOM 815 O O . ALA A 1 102 ? -17.082 10.377 6.951 1.00 90.81 102 ALA A O 1
ATOM 816 N N . GLY A 1 103 ? -18.683 8.996 7.736 1.00 90.94 103 GLY A N 1
ATOM 817 C CA . GLY A 1 103 ? -19.006 8.377 6.448 1.00 90.94 103 GLY A CA 1
ATOM 818 C C . GLY A 1 103 ? -18.028 7.290 5.995 1.00 90.94 103 GLY A C 1
ATOM 819 O O . GLY A 1 103 ? -18.118 6.865 4.849 1.00 90.94 103 GLY A O 1
ATOM 820 N N . ALA A 1 104 ? -17.107 6.853 6.860 1.00 94.19 104 ALA A N 1
ATOM 821 C CA . ALA A 1 104 ? -16.228 5.726 6.576 1.00 94.19 104 ALA A CA 1
ATOM 822 C C . ALA A 1 104 ? -16.983 4.389 6.619 1.00 94.19 104 ALA A C 1
ATOM 824 O O . ALA A 1 104 ? -17.765 4.128 7.536 1.00 94.19 104 ALA A O 1
ATOM 825 N N . GLU A 1 105 ? -16.691 3.523 5.658 1.00 95.56 105 GLU A N 1
ATOM 826 C CA . GLU A 1 105 ? -17.003 2.098 5.716 1.00 95.56 105 GLU A CA 1
ATOM 827 C C . GLU A 1 105 ? -16.012 1.395 6.652 1.00 95.56 105 GLU A C 1
ATOM 829 O O . GLU A 1 105 ? -14.892 1.869 6.843 1.00 95.56 105 GLU A O 1
ATOM 834 N N . VAL A 1 106 ? -16.408 0.262 7.237 1.00 94.38 106 VAL A N 1
ATOM 835 C CA . VAL A 1 106 ? -15.585 -0.480 8.203 1.00 94.38 106 VAL A CA 1
ATOM 836 C C . VAL A 1 106 ? -15.179 -1.826 7.616 1.00 94.38 106 VAL A C 1
ATOM 838 O O . VAL A 1 106 ? -16.032 -2.604 7.189 1.00 94.38 106 VAL A O 1
ATOM 841 N N . LEU A 1 107 ? -13.881 -2.114 7.642 1.00 91.25 107 LEU A N 1
ATOM 842 C CA . LEU A 1 107 ? -13.307 -3.411 7.309 1.00 91.25 107 LEU A CA 1
ATOM 843 C C . LEU A 1 107 ? -12.637 -3.995 8.554 1.00 91.25 107 LEU A C 1
ATOM 845 O O . LEU A 1 107 ? -11.602 -3.502 8.992 1.00 91.25 107 LEU A O 1
ATOM 849 N N . ALA A 1 108 ? -13.220 -5.058 9.104 1.00 89.12 108 ALA A N 1
ATOM 850 C CA . ALA A 1 108 ? -12.606 -5.840 10.169 1.00 89.12 108 ALA A CA 1
ATOM 851 C C . ALA A 1 108 ? -11.829 -7.012 9.561 1.00 89.12 108 ALA A C 1
ATOM 853 O O . ALA A 1 108 ? -12.391 -7.852 8.854 1.00 89.12 108 ALA A O 1
ATOM 854 N N . VAL A 1 109 ? -10.533 -7.056 9.839 1.00 81.94 109 VAL A N 1
ATOM 855 C CA . VAL A 1 109 ? -9.613 -8.105 9.422 1.00 81.94 109 VAL A CA 1
ATOM 856 C C . VAL A 1 109 ? -9.248 -8.908 10.665 1.00 81.94 109 VAL A C 1
ATOM 858 O O . VAL A 1 109 ? -8.622 -8.386 11.585 1.00 81.94 109 VAL A O 1
ATOM 861 N N . GLY A 1 110 ? -9.681 -10.167 10.709 1.00 80.44 110 GLY A N 1
ATOM 862 C CA . GLY A 1 110 ? -9.350 -11.062 11.817 1.00 80.44 110 GLY A CA 1
ATOM 863 C C . GLY A 1 110 ? -7.867 -11.431 11.848 1.00 80.44 110 GLY A C 1
ATOM 864 O O . GLY A 1 110 ? -7.111 -11.136 10.918 1.00 80.44 110 GLY A O 1
ATOM 865 N N . GLN A 1 111 ? -7.468 -12.126 12.910 1.00 77.75 111 GLN A N 1
ATOM 866 C CA . GLN A 1 111 ? -6.107 -12.636 13.075 1.00 77.75 111 GLN A CA 1
ATOM 867 C C . GLN A 1 111 ? -5.630 -13.423 11.846 1.00 77.75 111 GLN A C 1
ATOM 869 O O . GLN A 1 111 ? -6.302 -14.338 11.360 1.00 77.75 111 GLN A O 1
ATOM 874 N N . MET A 1 112 ? -4.442 -13.073 11.358 1.00 75.25 112 MET A N 1
ATOM 875 C CA . MET A 1 112 ? -3.803 -13.751 10.235 1.00 75.25 112 MET A CA 1
ATOM 876 C C . MET A 1 112 ? -2.284 -13.731 10.360 1.00 75.25 112 MET A C 1
ATOM 878 O O . MET A 1 112 ? -1.682 -12.765 10.833 1.00 75.25 112 MET A O 1
ATOM 882 N N . GLU A 1 113 ? -1.648 -14.794 9.880 1.00 70.94 113 GLU A N 1
ATOM 883 C CA . GLU A 1 113 ? -0.209 -14.794 9.649 1.00 70.94 113 GLU A CA 1
ATOM 884 C C . GLU A 1 113 ? 0.081 -14.080 8.328 1.00 70.94 113 GLU A C 1
ATOM 886 O O . GLU A 1 113 ? -0.393 -14.502 7.270 1.00 70.94 113 GLU A O 1
ATOM 891 N N . ALA A 1 114 ? 0.874 -13.009 8.376 1.00 71.38 114 ALA A N 1
ATOM 892 C CA . ALA A 1 114 ? 1.221 -12.235 7.195 1.00 71.38 114 ALA A CA 1
ATOM 893 C C . ALA A 1 114 ? 2.738 -12.151 6.995 1.00 71.38 114 ALA A C 1
ATOM 895 O O . ALA A 1 114 ? 3.545 -12.049 7.925 1.00 71.38 114 ALA A O 1
ATOM 896 N N . LEU A 1 115 ? 3.144 -12.153 5.727 1.00 72.69 115 LEU A N 1
ATOM 897 C CA . LEU A 1 115 ? 4.510 -11.835 5.331 1.00 72.69 115 LEU A CA 1
ATOM 898 C C . LEU A 1 115 ? 4.562 -10.366 4.935 1.00 72.69 115 LEU A C 1
ATOM 900 O O . LEU A 1 115 ? 4.068 -9.981 3.877 1.00 72.69 115 LEU A O 1
ATOM 904 N N . ILE A 1 116 ? 5.183 -9.551 5.783 1.00 74.88 116 ILE A N 1
ATOM 905 C CA . ILE A 1 116 ? 5.271 -8.111 5.574 1.00 74.88 116 ILE A CA 1
ATOM 906 C C . ILE A 1 116 ? 6.571 -7.799 4.839 1.00 74.88 116 ILE A C 1
ATOM 908 O O . ILE A 1 116 ? 7.674 -8.105 5.304 1.00 74.88 116 ILE A O 1
ATOM 912 N N . ALA A 1 117 ? 6.429 -7.173 3.673 1.00 73.12 117 ALA A N 1
ATOM 913 C CA . ALA A 1 117 ? 7.528 -6.575 2.934 1.00 73.12 117 ALA A CA 1
ATOM 914 C C . ALA A 1 117 ? 7.545 -5.070 3.199 1.00 73.12 117 ALA A C 1
ATOM 916 O O . ALA A 1 117 ? 6.583 -4.377 2.878 1.00 73.12 117 ALA A O 1
ATOM 917 N N . SER A 1 118 ? 8.641 -4.567 3.763 1.00 71.62 118 SER A N 1
ATOM 918 C CA . SER A 1 118 ? 8.851 -3.134 3.951 1.00 71.62 118 SER A CA 1
ATOM 919 C C . SER A 1 118 ? 9.855 -2.626 2.927 1.00 71.62 118 SER A C 1
ATOM 921 O O . SER A 1 118 ? 10.917 -3.225 2.734 1.00 71.62 118 SER A O 1
ATOM 923 N N . VAL A 1 119 ? 9.507 -1.526 2.262 1.00 73.25 119 VAL A N 1
ATOM 924 C CA . VAL A 1 119 ? 10.374 -0.845 1.299 1.00 73.25 119 VAL A CA 1
ATOM 925 C C . VAL A 1 119 ? 10.670 0.546 1.825 1.00 73.25 119 VAL A C 1
ATOM 927 O O . VAL A 1 119 ? 9.766 1.371 1.952 1.00 73.25 119 VAL A O 1
ATOM 930 N N . VAL A 1 120 ? 11.941 0.814 2.103 1.00 71.62 120 VAL A N 1
ATOM 931 C CA . VAL A 1 120 ? 12.414 2.143 2.490 1.00 71.62 120 VAL A CA 1
ATOM 932 C C . VAL A 1 120 ? 13.201 2.716 1.319 1.00 71.62 120 VAL A C 1
ATOM 934 O O . VAL A 1 120 ? 14.240 2.183 0.928 1.00 71.62 120 VAL A O 1
ATOM 937 N N . ALA A 1 121 ? 12.673 3.783 0.724 1.00 67.69 121 ALA A N 1
ATOM 938 C CA . ALA A 1 121 ? 13.264 4.429 -0.441 1.00 67.69 121 ALA A CA 1
ATOM 939 C C . ALA A 1 121 ? 12.891 5.914 -0.504 1.00 67.69 121 ALA A C 1
ATOM 941 O O . ALA A 1 121 ? 11.808 6.319 -0.077 1.00 67.69 121 ALA A O 1
ATOM 942 N N . GLU A 1 122 ? 13.760 6.724 -1.107 1.00 67.44 122 GLU A N 1
ATOM 943 C CA . GLU A 1 122 ? 13.418 8.095 -1.485 1.00 67.44 122 GLU A CA 1
ATOM 944 C C . GLU A 1 122 ? 12.410 8.101 -2.646 1.00 67.44 122 GLU A C 1
ATOM 946 O O . GLU A 1 122 ? 12.470 7.260 -3.544 1.00 67.44 122 GLU A O 1
ATOM 951 N N . ARG A 1 123 ? 11.513 9.099 -2.695 1.00 64.50 123 ARG A N 1
ATOM 952 C CA . ARG A 1 123 ? 10.426 9.195 -3.696 1.00 64.50 123 ARG A CA 1
ATOM 953 C C . ARG A 1 123 ? 10.885 8.993 -5.145 1.00 64.50 123 ARG A C 1
ATOM 955 O O . ARG A 1 123 ? 10.185 8.358 -5.927 1.00 64.50 123 ARG A O 1
ATOM 962 N N . ARG A 1 124 ? 12.053 9.529 -5.518 1.00 66.88 124 ARG A N 1
ATOM 963 C CA . ARG A 1 124 ? 12.606 9.414 -6.885 1.00 66.88 124 ARG A CA 1
ATOM 964 C C . ARG A 1 124 ? 13.155 8.023 -7.215 1.00 66.88 124 ARG A C 1
ATOM 966 O O . ARG A 1 124 ? 13.386 7.734 -8.383 1.00 66.88 124 ARG A O 1
ATOM 973 N N . GLN A 1 125 ? 13.394 7.199 -6.203 1.00 67.25 125 GLN A N 1
ATOM 974 C CA . GLN A 1 125 ? 14.090 5.917 -6.298 1.00 67.25 125 GLN A CA 1
ATOM 975 C C . GLN A 1 125 ? 13.164 4.736 -5.981 1.00 67.25 125 GLN A C 1
ATOM 977 O O . GLN A 1 125 ? 13.613 3.590 -6.002 1.00 67.25 125 GLN A O 1
ATOM 982 N N . LEU A 1 126 ? 11.873 4.995 -5.728 1.00 68.25 126 LEU A N 1
ATOM 983 C CA . LEU A 1 126 ? 10.888 3.946 -5.500 1.00 68.25 126 LEU A CA 1
ATOM 984 C C . LEU A 1 126 ? 10.823 3.008 -6.720 1.00 68.25 126 LEU A C 1
ATOM 986 O O . LEU A 1 126 ? 10.546 3.457 -7.840 1.00 68.25 126 LEU A O 1
ATOM 990 N N . PRO A 1 127 ? 11.086 1.704 -6.535 1.00 68.25 127 PRO A N 1
ATOM 991 C CA . PRO A 1 127 ? 10.964 0.741 -7.613 1.00 68.25 127 PRO A CA 1
ATOM 992 C C . PRO A 1 127 ? 9.504 0.646 -8.066 1.00 68.25 127 PRO A C 1
ATOM 994 O O . PRO A 1 127 ? 8.579 0.645 -7.259 1.00 68.25 127 PRO A O 1
ATOM 997 N N . GLY A 1 128 ? 9.296 0.537 -9.380 1.00 67.25 128 GLY A N 1
ATOM 998 C CA . GLY A 1 128 ? 7.958 0.312 -9.927 1.00 67.25 128 GLY A CA 1
ATOM 999 C C . GLY A 1 128 ? 7.335 -1.007 -9.428 1.00 67.25 128 GLY A C 1
ATOM 1000 O O . GLY A 1 128 ? 8.071 -1.909 -9.014 1.00 67.25 128 GLY A O 1
ATOM 1001 N N . PRO A 1 129 ? 6.001 -1.166 -9.536 1.00 68.69 129 PRO A N 1
ATOM 1002 C CA . PRO A 1 129 ? 5.267 -2.298 -8.960 1.00 68.69 129 PRO A CA 1
ATOM 1003 C C . PRO A 1 129 ? 5.828 -3.663 -9.383 1.00 68.69 129 PRO A C 1
ATOM 1005 O O . PRO A 1 129 ? 6.057 -4.537 -8.552 1.00 68.69 129 PRO A O 1
ATOM 1008 N N . GLU A 1 130 ? 6.153 -3.821 -10.668 1.00 70.94 130 GLU A N 1
ATOM 1009 C CA . GLU A 1 130 ? 6.731 -5.054 -11.223 1.00 70.94 130 GLU A CA 1
ATOM 1010 C C . GLU A 1 130 ? 8.094 -5.417 -10.615 1.00 70.94 130 GLU A C 1
ATOM 1012 O O . GLU A 1 130 ? 8.421 -6.592 -10.430 1.00 70.94 130 GLU A O 1
ATOM 1017 N N . LYS A 1 131 ? 8.913 -4.410 -10.285 1.00 72.56 131 LYS A N 1
ATOM 1018 C CA . LYS A 1 131 ? 10.209 -4.634 -9.633 1.00 72.56 131 LYS A CA 1
ATOM 1019 C C . LYS A 1 131 ? 10.013 -5.074 -8.187 1.00 72.56 131 LYS A C 1
ATOM 1021 O O . LYS A 1 131 ? 10.674 -6.021 -7.771 1.00 72.56 131 LYS A O 1
ATOM 1026 N N . VAL A 1 132 ? 9.093 -4.437 -7.457 1.00 74.38 132 VAL A N 1
ATOM 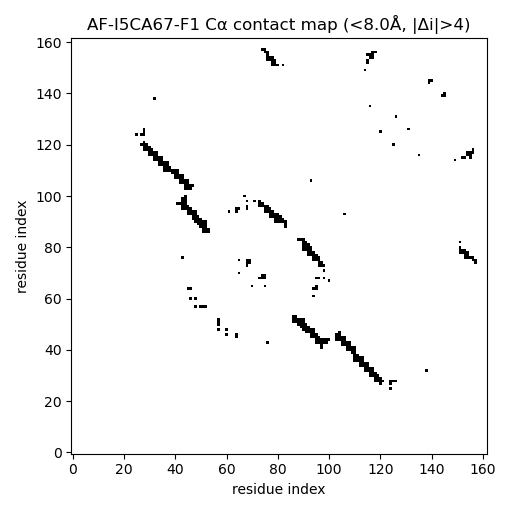1027 C CA . VAL A 1 132 ? 8.750 -4.821 -6.077 1.00 74.38 132 VAL A CA 1
ATOM 1028 C C . VAL A 1 132 ? 8.250 -6.263 -6.036 1.00 74.38 132 VAL A C 1
ATOM 1030 O O . VAL A 1 132 ? 8.804 -7.067 -5.290 1.00 74.38 132 VAL A O 1
ATOM 1033 N N . LYS A 1 133 ? 7.301 -6.633 -6.908 1.00 74.38 133 LYS A N 1
ATOM 1034 C CA . LYS A 1 133 ? 6.786 -8.010 -7.014 1.00 74.38 133 LYS A CA 1
ATOM 1035 C C . LYS A 1 133 ? 7.898 -9.022 -7.278 1.00 74.38 133 LYS A C 1
ATOM 1037 O O . LYS A 1 133 ? 7.983 -10.053 -6.617 1.00 74.38 133 LYS A O 1
ATOM 1042 N N . ARG A 1 134 ? 8.798 -8.717 -8.217 1.00 75.94 134 ARG A N 1
ATOM 1043 C CA . ARG A 1 134 ? 9.932 -9.595 -8.535 1.00 75.94 134 ARG A CA 1
ATOM 1044 C C . ARG A 1 134 ? 10.869 -9.785 -7.343 1.00 75.94 134 ARG A C 1
ATOM 1046 O O . ARG A 1 134 ? 11.296 -10.906 -7.084 1.00 75.94 134 ARG A O 1
ATOM 1053 N N . LEU A 1 135 ? 11.209 -8.708 -6.639 1.00 74.94 135 LEU A N 1
ATOM 1054 C CA . LEU A 1 135 ? 12.081 -8.774 -5.464 1.00 74.94 135 LEU A CA 1
ATOM 1055 C C . LEU A 1 135 ? 11.429 -9.562 -4.336 1.00 74.94 135 LEU A C 1
ATOM 1057 O O . LEU A 1 135 ? 12.081 -10.408 -3.730 1.00 74.94 135 LEU A O 1
ATOM 1061 N N . TRP A 1 136 ? 10.136 -9.335 -4.117 1.00 75.25 136 TRP A N 1
ATOM 1062 C CA . TRP A 1 136 ? 9.350 -10.087 -3.156 1.00 75.25 136 TRP A CA 1
ATOM 1063 C C . TRP A 1 136 ? 9.382 -11.588 -3.461 1.00 75.25 136 TRP A C 1
ATOM 1065 O O . TRP A 1 136 ? 9.730 -12.383 -2.593 1.00 75.25 136 TRP A O 1
ATOM 1075 N N . TRP A 1 137 ? 9.175 -11.979 -4.721 1.00 76.94 137 TRP A N 1
ATOM 1076 C CA . TRP A 1 137 ? 9.295 -13.372 -5.170 1.00 76.94 137 TRP A CA 1
ATOM 1077 C C . TRP A 1 137 ? 10.674 -13.978 -4.952 1.00 76.94 137 TRP A C 1
ATOM 1079 O O . TRP A 1 137 ? 10.780 -15.106 -4.467 1.00 76.94 137 TRP A O 1
ATOM 1089 N N . ILE A 1 138 ? 11.736 -13.243 -5.273 1.00 78.94 138 ILE A N 1
ATOM 1090 C CA . ILE A 1 138 ? 13.102 -13.708 -5.021 1.00 78.94 138 ILE A CA 1
ATOM 1091 C C . ILE A 1 138 ? 13.299 -13.961 -3.525 1.00 78.94 138 ILE A C 1
ATOM 1093 O O . ILE A 1 138 ? 13.838 -14.998 -3.141 1.00 78.94 138 ILE A O 1
ATOM 1097 N N . LEU A 1 139 ? 12.837 -13.055 -2.671 1.00 75.62 139 LEU A N 1
ATOM 1098 C CA . LEU A 1 139 ? 13.010 -13.191 -1.232 1.00 75.62 139 LEU A CA 1
ATOM 1099 C C . LEU A 1 139 ? 12.156 -14.317 -0.626 1.00 75.62 139 LEU A C 1
ATOM 1101 O O . LEU A 1 139 ? 12.662 -15.055 0.218 1.00 75.62 139 LEU A O 1
ATOM 1105 N N . LEU A 1 140 ? 10.920 -14.516 -1.093 1.00 78.06 140 LEU A N 1
ATOM 1106 C CA . LEU A 1 140 ? 10.089 -15.652 -0.681 1.00 78.06 140 LEU A CA 1
ATOM 1107 C C . LEU A 1 140 ? 10.706 -16.993 -1.074 1.00 78.06 140 LEU A C 1
ATOM 1109 O O . LEU A 1 140 ? 10.778 -17.899 -0.244 1.00 78.06 140 LEU A O 1
ATOM 1113 N N . SER A 1 141 ? 11.208 -17.103 -2.311 1.00 79.25 141 SER A N 1
ATOM 1114 C CA . SER A 1 141 ? 11.867 -18.325 -2.788 1.00 79.25 141 SER A CA 1
ATOM 1115 C C . SER A 1 141 ? 13.109 -18.670 -1.964 1.00 79.25 141 SER A C 1
ATOM 1117 O O . SER A 1 141 ? 13.314 -19.831 -1.623 1.00 79.25 141 SER A O 1
ATOM 1119 N N . LYS A 1 142 ? 13.893 -17.660 -1.555 1.00 80.06 142 LYS A N 1
ATOM 1120 C CA . LYS A 1 142 ? 15.069 -17.842 -0.691 1.00 80.06 142 LYS A CA 1
ATOM 1121 C C . LYS A 1 142 ? 14.719 -18.349 0.708 1.00 80.06 142 LYS A C 1
ATOM 1123 O O . LYS A 1 142 ? 15.534 -19.037 1.308 1.00 80.06 142 LYS A O 1
ATOM 1128 N N . ARG A 1 143 ? 13.537 -18.005 1.228 1.00 75.06 143 ARG A N 1
ATOM 1129 C CA . ARG A 1 143 ? 13.049 -18.459 2.541 1.00 75.06 143 ARG A CA 1
ATOM 1130 C C . ARG A 1 143 ? 12.197 -19.735 2.477 1.00 75.06 143 ARG A C 1
ATOM 1132 O O . ARG A 1 143 ? 11.697 -20.167 3.506 1.00 75.06 143 ARG A O 1
ATOM 1139 N N . GLY A 1 144 ? 12.045 -20.347 1.299 1.00 73.88 144 GLY A N 1
ATOM 1140 C CA . GLY A 1 144 ? 11.341 -21.624 1.140 1.00 73.88 144 GLY A CA 1
ATOM 1141 C C . GLY A 1 144 ? 9.811 -21.535 1.178 1.00 73.88 144 GLY A C 1
ATOM 1142 O O . GLY A 1 144 ? 9.154 -22.556 1.366 1.00 73.88 144 GLY A O 1
ATOM 1143 N N . PHE A 1 145 ? 9.220 -20.350 0.986 1.00 68.44 145 PHE A N 1
ATOM 1144 C CA . PHE A 1 145 ? 7.761 -20.206 0.974 1.00 68.44 145 PHE A CA 1
ATOM 1145 C C . PHE A 1 145 ? 7.157 -20.638 -0.379 1.00 68.44 145 PHE A C 1
ATOM 1147 O O . PHE A 1 145 ? 7.581 -20.140 -1.428 1.00 68.44 145 PHE A O 1
ATOM 1154 N N . PRO A 1 146 ? 6.148 -21.533 -0.395 1.00 61.50 146 PRO A N 1
ATOM 1155 C CA . PRO A 1 146 ? 5.481 -21.957 -1.623 1.00 61.50 146 PRO A CA 1
ATOM 1156 C C . PRO A 1 146 ? 4.544 -20.865 -2.166 1.00 61.50 146 PRO A C 1
ATOM 1158 O O . PRO A 1 146 ? 3.823 -20.212 -1.412 1.00 61.50 146 PRO A O 1
ATOM 1161 N N . ARG A 1 147 ? 4.497 -20.716 -3.500 1.00 55.28 147 ARG A N 1
ATOM 1162 C CA . ARG A 1 147 ? 3.737 -19.670 -4.227 1.00 55.28 147 ARG A CA 1
ATOM 1163 C C . ARG A 1 147 ? 2.252 -19.546 -3.858 1.00 55.28 147 ARG A C 1
ATOM 1165 O O . ARG A 1 147 ? 1.675 -18.492 -4.080 1.00 55.28 147 ARG A O 1
ATOM 1172 N N . GLN A 1 148 ? 1.626 -20.603 -3.345 1.00 47.34 148 GLN A N 1
ATOM 1173 C CA . GLN A 1 148 ? 0.172 -20.671 -3.157 1.00 47.34 148 GLN A CA 1
ATOM 1174 C C . GLN A 1 148 ? -0.337 -20.066 -1.836 1.00 47.34 148 GLN A C 1
ATOM 1176 O O . GLN A 1 148 ? -1.542 -19.909 -1.690 1.00 47.34 148 GLN A O 1
ATOM 1181 N N . LYS A 1 149 ? 0.541 -19.717 -0.881 1.00 41.34 149 LYS A N 1
ATOM 1182 C CA . LYS A 1 149 ? 0.125 -19.226 0.452 1.00 41.34 149 LYS A CA 1
ATOM 1183 C C . LYS A 1 149 ? 0.136 -17.702 0.625 1.00 41.34 149 LYS A C 1
ATOM 1185 O O . LYS A 1 149 ? -0.222 -17.213 1.686 1.00 41.34 149 LYS A O 1
ATOM 1190 N N . CYS A 1 150 ? 0.551 -16.943 -0.384 1.00 43.56 150 CYS A N 1
ATOM 1191 C CA . CYS A 1 150 ? 0.645 -15.486 -0.286 1.00 43.56 150 CYS A CA 1
ATOM 1192 C C . CYS A 1 150 ? -0.644 -14.830 -0.791 1.00 43.56 150 CYS A C 1
ATOM 1194 O O . CYS A 1 150 ? -0.686 -14.308 -1.901 1.00 43.56 150 CYS A O 1
ATOM 1196 N N . LEU A 1 151 ? -1.705 -14.907 0.012 1.00 39.38 151 LEU A N 1
ATOM 1197 C CA . LEU A 1 151 ? -2.926 -14.138 -0.210 1.00 39.38 151 LEU A CA 1
ATOM 1198 C C . LEU A 1 151 ? -2.791 -12.812 0.552 1.00 39.38 151 LEU A C 1
ATOM 1200 O O . LEU A 1 151 ? -2.546 -12.823 1.752 1.00 39.38 151 LEU A O 1
ATOM 1204 N N . SER A 1 152 ? -2.973 -11.695 -0.150 1.00 40.12 152 SER A N 1
ATOM 1205 C CA . SER A 1 152 ? -2.912 -10.300 0.320 1.00 40.12 152 SER A CA 1
ATOM 1206 C C . SER A 1 152 ? -1.505 -9.698 0.508 1.00 40.12 152 SER A C 1
ATOM 1208 O O . SER A 1 152 ? -0.754 -9.991 1.434 1.00 40.12 152 SER A O 1
ATOM 1210 N N . ILE A 1 153 ? -1.150 -8.793 -0.410 1.00 42.66 153 ILE A N 1
ATOM 1211 C CA . ILE A 1 153 ? -0.059 -7.832 -0.236 1.00 42.66 153 ILE A CA 1
ATOM 1212 C C . ILE A 1 153 ? -0.660 -6.645 0.521 1.00 42.66 153 ILE A C 1
ATOM 1214 O O . ILE A 1 153 ? -1.321 -5.795 -0.077 1.00 42.66 153 ILE A O 1
ATOM 1218 N N . ALA A 1 154 ? -0.438 -6.573 1.831 1.00 38.94 154 ALA A N 1
ATOM 1219 C CA . ALA A 1 154 ? -0.638 -5.334 2.570 1.00 38.94 154 ALA A CA 1
ATOM 1220 C C . ALA A 1 154 ? 0.559 -4.419 2.277 1.00 38.94 154 ALA A C 1
ATOM 1222 O O . ALA A 1 154 ? 1.666 -4.627 2.778 1.00 38.94 154 ALA A O 1
ATOM 1223 N N . SER A 1 155 ? 0.369 -3.425 1.409 1.00 37.56 155 SER A N 1
ATOM 1224 C CA . SER A 1 155 ? 1.385 -2.398 1.177 1.00 37.56 155 SER A CA 1
ATOM 1225 C C . SER A 1 155 ? 1.414 -1.452 2.377 1.00 37.56 155 SER A C 1
ATOM 1227 O O . SER A 1 155 ? 0.757 -0.415 2.373 1.00 37.56 155 SER A O 1
ATOM 1229 N N . PHE A 1 156 ? 2.194 -1.792 3.403 1.00 38.31 156 PHE A N 1
ATOM 1230 C CA . PHE A 1 156 ? 2.540 -0.871 4.485 1.00 38.31 156 PHE A CA 1
ATOM 1231 C C . PHE A 1 156 ? 3.605 0.110 3.992 1.00 38.31 156 PHE A C 1
ATOM 1233 O O . PHE A 1 156 ? 4.801 -0.036 4.230 1.00 38.31 156 PHE A O 1
ATOM 1240 N N . GLY A 1 157 ? 3.160 1.117 3.246 1.00 30.56 157 GLY A N 1
ATOM 1241 C CA . GLY A 1 157 ? 3.997 2.232 2.845 1.00 30.56 157 GLY A CA 1
ATOM 1242 C C . GLY A 1 157 ? 3.779 3.404 3.787 1.00 30.56 157 GLY A C 1
ATOM 1243 O O . GLY A 1 157 ? 2.780 4.104 3.668 1.00 30.56 157 GLY A O 1
ATOM 1244 N N . ARG A 1 158 ? 4.748 3.707 4.659 1.00 31.28 158 ARG A N 1
ATOM 1245 C CA . ARG A 1 158 ? 4.866 5.048 5.253 1.00 31.28 158 ARG A CA 1
ATOM 1246 C C . ARG A 1 158 ? 5.383 5.998 4.160 1.00 31.28 158 ARG A C 1
ATOM 1248 O O . ARG A 1 158 ? 6.518 6.463 4.212 1.00 31.28 158 ARG A O 1
ATOM 1255 N N . ILE A 1 159 ? 4.584 6.221 3.114 1.00 32.09 159 ILE A N 1
ATOM 1256 C CA . ILE A 1 159 ? 4.900 7.174 2.047 1.00 32.09 159 ILE A CA 1
ATOM 1257 C C . ILE A 1 159 ? 4.607 8.553 2.623 1.00 32.09 159 ILE A C 1
ATOM 1259 O O . ILE A 1 159 ? 3.475 9.025 2.656 1.00 32.09 159 ILE A O 1
ATOM 1263 N N . ARG A 1 160 ? 5.647 9.181 3.165 1.00 24.75 160 ARG A N 1
ATOM 1264 C CA . ARG A 1 160 ? 5.579 10.553 3.650 1.00 24.75 160 ARG A CA 1
ATOM 1265 C C . ARG A 1 160 ? 5.580 11.471 2.422 1.00 24.75 160 ARG A C 1
ATOM 1267 O O . ARG A 1 160 ? 6.616 11.674 1.797 1.00 24.75 160 ARG A O 1
ATOM 1274 N N . TRP A 1 161 ? 4.401 11.961 2.041 1.00 25.86 161 TRP A N 1
ATOM 1275 C CA . TRP A 1 161 ? 4.190 12.889 0.924 1.00 25.86 161 TRP A CA 1
ATOM 1276 C C . TRP A 1 161 ? 4.549 14.337 1.287 1.00 25.86 161 TRP A C 1
ATOM 1278 O O . TRP A 1 161 ? 3.751 15.237 1.057 1.00 25.86 161 TRP A O 1
ATOM 1288 N N . TRP A 1 162 ? 5.722 14.587 1.871 1.00 28.80 162 TRP A N 1
ATOM 1289 C CA . TRP A 1 162 ? 6.182 15.950 2.170 1.00 28.80 162 TRP A CA 1
ATOM 1290 C C . TRP A 1 162 ? 7.697 16.024 2.033 1.00 28.80 162 TRP A C 1
ATOM 1292 O O . TRP A 1 162 ? 8.369 15.202 2.700 1.00 28.80 162 TRP A O 1
#

Sequence (162 aa):
MNKNAALGTGFLLILLVGFGLWKRYSANYDLSLTQQELAADWTLYGEWFIGTPAEKRMKQVFERVERQVLGQGDILHTWYAQEPGGKLDTLAVFIGGEKPYAGAEVLAVGQMEALIASVVAERRQLPGPEKVKRLWWILLSKRGFPRQKCLSIASFGRIRWW

Mean predicted aligned error: 11.95 Å

Secondary structure (DSSP, 8-state):
--HHHHHHHHHHHHHHHHHHHHHHHTT-EEEEEEEEEE-S-EEEEEEEEEE-TT-HHHHHHHHHHHHHHHHTT---EEEEEE--SSTTS-EEEEEEESS--TT-EEEEE--EEEEEEEEEE-GGGPPPHHHHHHHHHHHHHHTT--GGG-------------